Protein AF-A0A1J5FM71-F1 (afdb_monomer_lite)

pLDDT: mean 90.59, std 10.56, range [48.19, 98.44]

Foldseek 3Di:
DDDDDDDDDDCPVVVVVVVVVVQVVQADPVPSHGDPVNVVVVVVVVVVVCVVVVHDDDDDDDDDPPPVVVVVVD

Radius of gyration: 22.4 Å; chains: 1; bounding box: 46×23×73 Å

Structure (mmCIF, N/CA/C/O backbone):
data_AF-A0A1J5FM71-F1
#
_entry.id   AF-A0A1J5FM71-F1
#
loop_
_atom_site.group_PDB
_atom_site.id
_atom_site.type_symbol
_atom_site.label_atom_id
_atom_site.label_alt_id
_atom_site.label_comp_id
_atom_site.label_asym_id
_atom_site.label_entity_id
_atom_site.label_seq_id
_atom_site.pdbx_PDB_ins_code
_atom_site.Cartn_x
_atom_site.Cartn_y
_atom_site.Cartn_z
_atom_site.occupancy
_atom_site.B_iso_or_equiv
_atom_site.auth_seq_id
_atom_site.auth_comp_i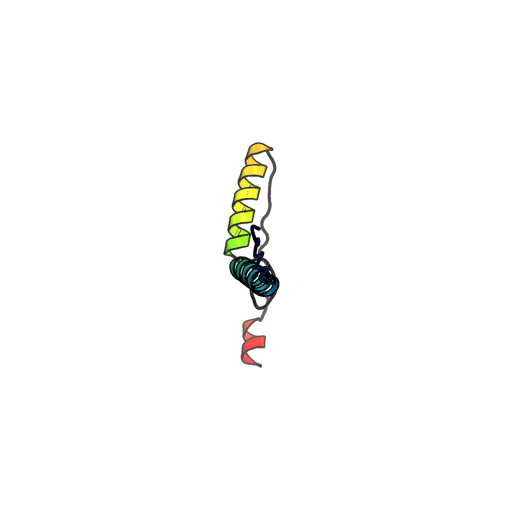d
_atom_site.auth_asym_id
_atom_site.auth_atom_id
_atom_site.pdbx_PDB_model_num
ATOM 1 N N . MET A 1 1 ? 21.603 15.112 52.226 1.00 48.19 1 MET A N 1
ATOM 2 C CA . MET A 1 1 ? 21.550 15.747 50.893 1.00 48.19 1 MET A CA 1
ATOM 3 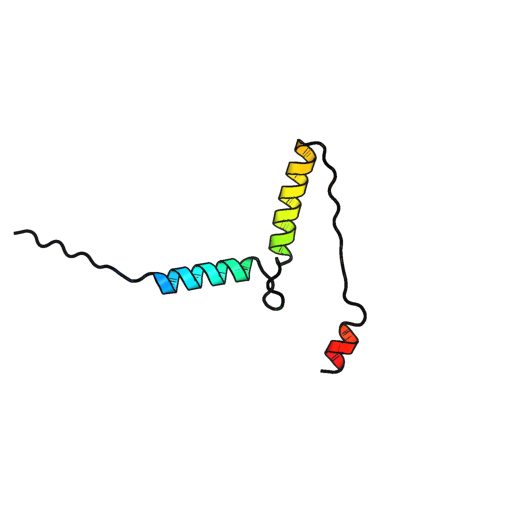C C . MET A 1 1 ? 21.321 14.628 49.900 1.00 48.19 1 MET A C 1
ATOM 5 O O . MET A 1 1 ? 22.187 13.774 49.800 1.00 48.19 1 MET A O 1
ATOM 9 N N . ASN A 1 2 ? 20.148 14.567 49.269 1.00 58.06 2 ASN A N 1
ATOM 10 C CA . ASN A 1 2 ? 19.881 13.551 48.252 1.00 58.06 2 ASN A CA 1
ATOM 11 C C . ASN A 1 2 ? 20.222 14.140 46.887 1.00 58.06 2 ASN A C 1
ATOM 13 O O . ASN A 1 2 ? 19.583 15.099 46.458 1.00 58.06 2 ASN A O 1
ATOM 17 N N . GLU A 1 3 ? 21.222 13.568 46.227 1.00 60.16 3 GLU A N 1
ATOM 18 C CA . GLU A 1 3 ? 21.501 13.834 44.822 1.00 60.16 3 GLU A CA 1
ATOM 19 C C . GLU A 1 3 ? 20.578 12.964 43.969 1.00 60.16 3 GLU A C 1
ATOM 21 O O . GLU A 1 3 ? 20.594 11.736 44.052 1.00 60.16 3 GLU A O 1
ATOM 26 N N . TYR A 1 4 ? 19.744 13.609 43.160 1.00 68.94 4 TYR A N 1
ATOM 27 C CA . TYR A 1 4 ? 19.010 12.941 42.097 1.00 68.94 4 TYR A CA 1
ATOM 28 C C . TYR A 1 4 ? 19.838 13.033 40.819 1.00 68.94 4 TYR A C 1
ATOM 30 O O . TYR A 1 4 ? 20.041 14.120 40.282 1.00 68.94 4 TYR A O 1
ATOM 38 N N . VAL A 1 5 ? 20.294 11.889 40.313 1.00 73.31 5 VAL A N 1
ATOM 39 C CA . VAL A 1 5 ? 20.861 11.787 38.967 1.00 73.31 5 VAL A CA 1
ATOM 40 C C . VAL A 1 5 ? 19.714 11.530 37.991 1.00 73.31 5 VAL A C 1
ATOM 42 O O . VAL A 1 5 ? 19.010 10.528 38.104 1.00 73.31 5 VAL A O 1
ATOM 45 N N . SER A 1 6 ? 19.521 12.431 37.027 1.00 69.25 6 SER A N 1
ATOM 46 C CA . SER A 1 6 ? 18.676 12.191 35.851 1.00 69.25 6 SER A CA 1
ATOM 47 C C . SER A 1 6 ? 19.565 11.959 34.639 1.00 69.25 6 SER A C 1
ATOM 49 O O . SER A 1 6 ? 20.366 12.820 34.279 1.00 69.25 6 SER A O 1
ATOM 51 N N . VAL A 1 7 ? 19.416 10.797 34.006 1.00 75.12 7 VAL A N 1
ATOM 52 C CA . VAL A 1 7 ? 20.064 10.479 32.731 1.00 75.12 7 VAL A CA 1
ATOM 53 C C . VAL A 1 7 ? 19.052 10.724 31.618 1.00 75.12 7 VAL A C 1
ATOM 55 O O . VAL A 1 7 ? 18.009 10.075 31.571 1.00 75.12 7 VAL A O 1
ATOM 58 N N . PHE A 1 8 ? 19.364 11.648 30.713 1.00 71.69 8 PHE A N 1
ATOM 59 C CA . PHE A 1 8 ? 18.632 11.826 29.463 1.00 71.69 8 PHE A CA 1
ATOM 60 C C . PHE A 1 8 ? 19.394 11.096 28.357 1.00 71.69 8 PHE A C 1
ATOM 62 O O . PHE A 1 8 ? 20.504 11.484 28.003 1.00 71.69 8 PHE A O 1
ATOM 69 N N . SER A 1 9 ? 18.815 10.022 27.825 1.00 77.94 9 SER A N 1
ATOM 70 C CA . SER A 1 9 ? 19.337 9.354 26.631 1.00 77.94 9 SER A CA 1
ATOM 71 C C . SER A 1 9 ? 18.581 9.857 25.409 1.00 77.94 9 SER A C 1
ATOM 73 O O . SER A 1 9 ? 17.350 9.800 25.380 1.00 77.94 9 SER A O 1
ATOM 75 N N . ASP A 1 10 ? 19.305 10.336 24.400 1.00 80.12 10 ASP A N 1
ATOM 76 C CA . ASP A 1 10 ? 18.704 10.688 23.118 1.00 80.12 10 ASP A CA 1
ATOM 77 C C . ASP A 1 10 ? 18.174 9.416 22.436 1.00 80.12 10 ASP A C 1
ATOM 79 O O . ASP A 1 10 ? 18.924 8.504 22.090 1.00 80.12 10 ASP A O 1
ATOM 83 N N . ILE A 1 11 ? 16.852 9.334 22.282 1.00 86.69 11 ILE A N 1
ATOM 84 C CA . ILE A 1 11 ? 16.164 8.207 21.638 1.00 86.69 11 ILE A CA 1
ATOM 85 C C . ILE A 1 11 ? 15.796 8.497 20.178 1.00 86.69 11 ILE A C 1
ATOM 87 O O . ILE A 1 11 ? 15.085 7.695 19.565 1.00 86.69 11 ILE A O 1
ATOM 91 N N . SER A 1 12 ? 16.229 9.633 19.625 1.00 90.19 12 SER A N 1
ATOM 92 C CA . SER A 1 12 ? 15.831 10.104 18.293 1.00 90.19 12 SER A CA 1
ATOM 93 C C . SER A 1 12 ? 16.200 9.104 17.205 1.00 90.19 12 SER A C 1
ATOM 95 O O . SER A 1 12 ? 15.363 8.769 16.365 1.00 90.19 12 SER A O 1
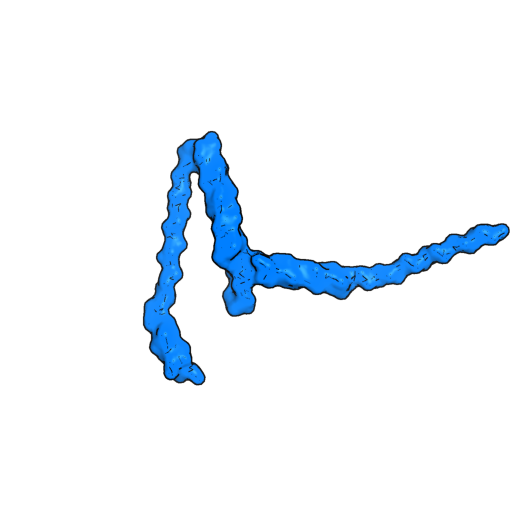ATOM 97 N N . GLU A 1 13 ? 17.415 8.557 17.257 1.00 89.75 13 GLU A N 1
ATOM 98 C CA . GLU A 1 13 ? 17.889 7.588 16.268 1.00 89.75 13 GLU A CA 1
ATOM 99 C C . GLU A 1 13 ? 17.068 6.296 16.303 1.00 89.75 13 GLU A C 1
ATOM 101 O O . GLU A 1 13 ? 16.539 5.864 15.276 1.00 89.75 13 GLU A O 1
ATOM 106 N N . ARG A 1 14 ? 16.859 5.733 17.500 1.00 90.81 14 ARG A N 1
ATOM 107 C CA . ARG A 1 14 ? 16.019 4.545 17.691 1.00 90.81 14 ARG A CA 1
ATOM 108 C C . ARG A 1 14 ? 14.606 4.776 17.162 1.00 90.81 14 ARG A C 1
ATOM 110 O O . ARG A 1 14 ? 14.070 3.945 16.434 1.00 90.81 14 ARG A O 1
ATOM 117 N N . LYS A 1 15 ? 14.007 5.927 17.483 1.00 92.31 15 LYS A N 1
ATOM 118 C CA . LYS A 1 15 ? 12.668 6.292 17.002 1.00 92.31 15 LYS A CA 1
ATOM 119 C C . LYS A 1 15 ? 12.615 6.423 15.483 1.00 92.31 15 LYS A C 1
ATOM 121 O O . LYS A 1 15 ? 11.609 6.050 14.882 1.00 92.31 15 LYS A O 1
ATOM 126 N N . ASN A 1 16 ? 13.670 6.932 14.854 1.00 93.88 16 ASN A N 1
ATOM 127 C CA . ASN A 1 16 ? 13.740 7.035 13.402 1.00 93.88 16 ASN A CA 1
ATOM 128 C C . ASN A 1 16 ? 13.860 5.656 12.734 1.00 93.88 16 ASN A C 1
ATOM 130 O O . ASN A 1 16 ? 13.174 5.377 11.751 1.00 93.88 16 ASN A O 1
ATOM 134 N N . GLN A 1 17 ? 14.671 4.765 13.307 1.00 92.94 17 GLN A N 1
ATOM 135 C CA . GLN A 1 17 ? 14.801 3.383 12.843 1.00 92.94 17 GLN A CA 1
ATOM 136 C C . GLN A 1 17 ? 13.483 2.610 12.990 1.00 92.94 17 GLN A C 1
ATOM 138 O O . GLN A 1 17 ? 13.053 1.966 12.035 1.00 92.94 17 GLN A O 1
ATOM 143 N N . GLU A 1 18 ? 12.792 2.740 14.129 1.00 93.81 18 GLU A N 1
ATOM 144 C CA . GLU A 1 18 ? 11.455 2.164 14.354 1.00 93.81 18 GLU A CA 1
ATOM 145 C C . GLU A 1 18 ? 10.460 2.627 13.275 1.00 93.81 18 GLU A C 1
ATOM 147 O O . GLU A 1 18 ? 9.761 1.807 12.678 1.00 93.81 18 GLU A O 1
ATOM 152 N N . LYS A 1 19 ? 10.428 3.932 12.966 1.00 93.19 19 LYS A N 1
ATOM 153 C CA . LYS A 1 19 ? 9.564 4.485 11.907 1.00 93.19 19 LYS A CA 1
ATOM 154 C C . LYS A 1 19 ? 9.914 3.931 10.530 1.00 93.19 19 LYS A C 1
ATOM 156 O O . LYS A 1 19 ? 9.013 3.582 9.770 1.00 93.19 19 LYS A O 1
ATOM 161 N N . LYS A 1 20 ? 11.206 3.831 10.208 1.00 92.25 20 LYS A N 1
ATOM 162 C CA . LYS A 1 20 ? 11.669 3.281 8.929 1.00 92.25 20 LYS A CA 1
ATOM 163 C C . LYS A 1 20 ? 11.279 1.811 8.785 1.00 92.25 20 LYS A C 1
ATOM 165 O O . LYS A 1 20 ? 10.771 1.424 7.739 1.00 92.25 20 LYS A O 1
ATOM 170 N N . LEU A 1 21 ? 11.456 1.013 9.837 1.00 92.62 21 LEU A N 1
ATOM 171 C CA . LEU A 1 21 ? 11.038 -0.391 9.863 1.00 92.62 21 LEU A CA 1
ATOM 172 C C . LEU A 1 21 ? 9.523 -0.532 9.688 1.00 92.62 21 LEU A C 1
ATOM 174 O O . LEU A 1 21 ? 9.077 -1.337 8.874 1.00 92.62 21 LEU A O 1
ATOM 178 N N . ALA A 1 22 ? 8.734 0.287 10.386 1.00 91.62 22 ALA A N 1
ATOM 179 C CA . ALA A 1 22 ? 7.282 0.298 10.230 1.00 91.62 22 ALA A CA 1
ATOM 180 C C . ALA A 1 22 ? 6.854 0.664 8.796 1.00 91.62 22 ALA A C 1
ATOM 182 O O . ALA A 1 22 ? 5.926 0.065 8.246 1.00 91.62 22 ALA A O 1
ATOM 183 N N . HIS A 1 23 ? 7.551 1.614 8.168 1.00 91.06 23 HIS A N 1
ATOM 184 C CA . HIS A 1 23 ? 7.305 1.980 6.777 1.00 91.06 23 HIS A CA 1
ATOM 185 C C . HIS A 1 23 ? 7.627 0.820 5.827 1.00 91.06 23 HIS A C 1
ATOM 187 O O . HIS A 1 23 ? 6.770 0.441 5.036 1.00 91.06 23 HIS A O 1
ATOM 193 N N . LEU A 1 24 ? 8.795 0.185 5.967 1.00 92.31 24 LEU A N 1
ATOM 194 C CA . LEU A 1 24 ? 9.204 -0.965 5.148 1.00 92.31 24 LEU A CA 1
ATOM 195 C C . LEU A 1 24 ? 8.285 -2.186 5.314 1.00 92.31 24 LEU A C 1
ATOM 197 O O . LEU A 1 24 ? 8.090 -2.944 4.370 1.00 92.31 24 LEU A O 1
ATOM 201 N N . ALA A 1 25 ? 7.676 -2.369 6.489 1.00 92.69 25 ALA A N 1
ATOM 202 C CA . ALA A 1 25 ? 6.694 -3.430 6.710 1.00 92.69 25 ALA A CA 1
ATOM 203 C C . ALA A 1 25 ? 5.384 -3.208 5.928 1.00 92.69 25 ALA A C 1
ATOM 205 O O . ALA A 1 25 ? 4.660 -4.161 5.644 1.00 92.69 25 ALA A O 1
ATOM 206 N N . THR A 1 26 ? 5.069 -1.961 5.565 1.00 94.50 26 THR A N 1
ATOM 207 C CA . THR A 1 26 ? 3.772 -1.568 4.984 1.00 94.50 26 THR A CA 1
ATOM 208 C C . THR A 1 26 ? 3.862 -0.984 3.573 1.00 94.50 26 THR A C 1
ATOM 210 O O . THR A 1 26 ? 2.833 -0.850 2.909 1.00 94.50 26 THR A O 1
ATOM 213 N N . HIS A 1 27 ? 5.064 -0.679 3.084 1.00 97.12 27 HIS A N 1
ATOM 214 C CA . HIS A 1 27 ? 5.299 -0.046 1.788 1.00 97.12 27 HIS A CA 1
ATOM 215 C C . HIS A 1 27 ? 6.308 -0.838 0.956 1.00 97.12 27 HIS A C 1
ATOM 217 O O . HIS A 1 27 ? 7.201 -1.498 1.484 1.00 97.12 27 HIS A O 1
ATOM 223 N N . ASP A 1 28 ? 6.124 -0.799 -0.358 1.00 96.00 28 ASP A N 1
ATOM 224 C CA . ASP A 1 28 ? 7.059 -1.324 -1.341 1.00 96.00 28 ASP A CA 1
ATOM 225 C C . ASP A 1 28 ? 8.299 -0.422 -1.412 1.00 96.00 28 ASP A C 1
ATOM 227 O O . ASP A 1 28 ? 8.185 0.802 -1.483 1.00 96.00 28 ASP A O 1
ATOM 231 N N . SER A 1 29 ? 9.494 -1.010 -1.379 1.00 92.50 29 SER A N 1
ATOM 232 C CA . SER A 1 29 ? 10.744 -0.247 -1.294 1.00 92.50 29 SER A CA 1
ATOM 233 C C . SER A 1 29 ? 11.118 0.464 -2.593 1.00 92.50 29 SER A C 1
ATOM 235 O O . SER A 1 29 ? 11.855 1.447 -2.541 1.00 92.50 29 SER A O 1
ATOM 237 N N . LEU A 1 30 ? 10.627 -0.014 -3.741 1.00 93.69 30 LEU A N 1
ATOM 238 C CA . LEU A 1 30 ? 10.920 0.575 -5.046 1.00 93.69 30 LEU A CA 1
ATOM 239 C C . LEU A 1 30 ? 10.050 1.810 -5.311 1.00 93.69 30 LEU A C 1
ATOM 241 O O . LEU A 1 30 ? 10.538 2.818 -5.815 1.00 93.69 30 LEU A O 1
ATOM 245 N N . THR A 1 31 ? 8.766 1.741 -4.960 1.00 94.44 31 THR A N 1
ATOM 246 C CA . THR A 1 31 ? 7.770 2.775 -5.293 1.00 94.44 31 THR A CA 1
ATOM 247 C C . THR A 1 31 ? 7.338 3.632 -4.106 1.00 94.44 31 THR A C 1
ATOM 249 O O . THR A 1 31 ? 6.713 4.672 -4.301 1.00 94.44 31 THR A O 1
ATOM 252 N N . SER A 1 32 ? 7.640 3.211 -2.873 1.00 94.12 32 SER A N 1
ATOM 253 C CA . SER A 1 32 ? 7.100 3.787 -1.629 1.00 94.12 32 SER A CA 1
ATOM 254 C C . SER A 1 32 ? 5.565 3.763 -1.534 1.00 94.12 32 SER A C 1
ATOM 256 O O . SER A 1 32 ? 4.992 4.425 -0.668 1.00 94.12 32 SER A O 1
ATOM 258 N N . LEU A 1 33 ? 4.875 3.006 -2.398 1.00 95.81 33 LEU A N 1
ATOM 259 C CA . LEU A 1 33 ? 3.430 2.782 -2.317 1.00 95.81 33 LEU A CA 1
ATOM 260 C C . LEU A 1 33 ? 3.105 1.694 -1.285 1.00 95.81 33 LEU A C 1
ATOM 262 O O . LEU A 1 33 ? 3.970 0.876 -0.972 1.00 95.81 33 LEU A O 1
ATOM 266 N N . PRO A 1 34 ? 1.863 1.626 -0.763 1.00 96.19 34 PRO A N 1
ATOM 267 C CA . PRO A 1 34 ? 1.419 0.510 0.064 1.00 96.19 34 PRO A CA 1
ATOM 268 C C . PRO A 1 34 ? 1.724 -0.839 -0.585 1.00 96.19 34 PRO A C 1
ATOM 270 O O . PRO A 1 34 ? 1.334 -1.096 -1.724 1.00 96.19 34 PRO A O 1
ATOM 273 N N . ASN A 1 35 ? 2.387 -1.721 0.156 1.00 96.38 35 ASN A N 1
ATOM 274 C CA . ASN A 1 35 ? 2.645 -3.069 -0.325 1.00 96.38 35 ASN A CA 1
ATOM 275 C C . ASN A 1 35 ? 1.351 -3.907 -0.330 1.00 96.38 35 ASN A C 1
ATOM 277 O O . ASN A 1 35 ? 0.305 -3.511 0.195 1.00 96.38 35 ASN A O 1
ATOM 281 N N . ARG A 1 36 ? 1.422 -5.114 -0.902 1.00 96.06 36 ARG A N 1
ATOM 282 C CA . ARG A 1 36 ? 0.265 -6.020 -1.007 1.00 96.06 36 ARG A CA 1
ATOM 283 C C . ARG A 1 36 ? -0.360 -6.358 0.352 1.00 96.06 36 ARG A C 1
ATOM 285 O O . ARG A 1 36 ? -1.579 -6.491 0.430 1.00 96.06 36 ARG A O 1
ATOM 292 N N . MET A 1 37 ? 0.445 -6.499 1.406 1.00 95.44 37 MET A N 1
ATOM 293 C CA . MET A 1 37 ? -0.056 -6.786 2.754 1.00 95.44 37 MET A CA 1
ATOM 294 C C . MET A 1 37 ? -0.898 -5.617 3.272 1.00 95.44 37 MET A C 1
ATOM 296 O O . MET A 1 37 ? -2.069 -5.797 3.599 1.00 95.44 37 MET A O 1
ATOM 300 N N . HIS A 1 38 ? -0.345 -4.404 3.239 1.00 96.69 38 HIS A N 1
ATOM 301 C CA . HIS A 1 38 ? -1.035 -3.204 3.696 1.00 96.69 38 HIS A CA 1
ATOM 302 C C . HIS A 1 38 ? -2.274 -2.879 2.845 1.00 96.69 38 HIS A C 1
ATOM 304 O O . HIS A 1 38 ? -3.313 -2.480 3.377 1.00 96.69 38 HIS A O 1
ATOM 310 N N . PHE A 1 39 ? -2.210 -3.103 1.528 1.00 97.44 39 PHE A N 1
ATOM 311 C CA . PHE A 1 39 ? -3.376 -3.011 0.647 1.00 97.44 39 PHE A CA 1
ATOM 312 C C . PHE A 1 39 ? -4.492 -3.972 1.079 1.00 97.44 39 PHE A C 1
ATOM 314 O O . PHE A 1 39 ? -5.638 -3.547 1.220 1.00 97.44 39 PHE A O 1
ATOM 321 N N . ASN A 1 40 ? -4.168 -5.245 1.331 1.00 97.12 40 ASN A N 1
ATOM 322 C CA . ASN A 1 40 ? -5.150 -6.242 1.752 1.00 97.12 40 ASN A CA 1
ATOM 323 C C . ASN A 1 40 ? -5.791 -5.875 3.093 1.00 97.12 40 ASN A C 1
ATOM 325 O O . ASN A 1 40 ? -7.009 -5.988 3.226 1.00 97.12 40 ASN A O 1
ATOM 329 N N . ASP A 1 41 ? -5.012 -5.401 4.064 1.00 97.44 41 ASP A N 1
ATOM 330 C CA . ASP A 1 41 ? -5.543 -4.959 5.358 1.00 97.44 41 ASP A CA 1
ATOM 331 C C . ASP A 1 41 ? -6.530 -3.797 5.191 1.00 97.44 41 ASP A C 1
ATOM 333 O O . ASP A 1 41 ? -7.608 -3.779 5.796 1.00 97.44 41 ASP A O 1
ATOM 337 N N . ASN A 1 42 ? -6.198 -2.835 4.327 1.00 97.12 42 ASN A N 1
ATOM 338 C CA . ASN A 1 42 ? -7.076 -1.707 4.025 1.00 97.12 42 ASN A CA 1
ATOM 339 C C . ASN A 1 42 ? -8.328 -2.138 3.255 1.00 97.12 42 ASN A C 1
ATOM 341 O O . ASN A 1 42 ? -9.421 -1.660 3.563 1.00 97.12 42 ASN A O 1
ATOM 345 N N . LEU A 1 43 ? -8.206 -3.085 2.323 1.00 98.00 43 LEU A N 1
ATOM 346 C CA . LEU A 1 43 ? -9.342 -3.649 1.599 1.00 98.00 43 LEU A CA 1
ATOM 347 C C . LEU A 1 43 ? -10.304 -4.377 2.548 1.00 98.00 43 LEU A C 1
ATOM 349 O O . LEU A 1 43 ? -11.513 -4.163 2.468 1.00 98.00 43 LEU A O 1
ATOM 353 N N . HIS A 1 44 ? -9.792 -5.169 3.496 1.00 98.19 44 HIS A N 1
ATOM 354 C CA . HIS A 1 44 ? -10.626 -5.817 4.512 1.00 98.19 44 HIS A CA 1
ATOM 355 C C . HIS A 1 44 ? -11.408 -4.785 5.328 1.00 98.19 44 HIS A C 1
ATOM 357 O O . HIS A 1 44 ? -12.623 -4.921 5.481 1.00 98.19 44 HIS A O 1
ATOM 363 N N . LYS A 1 45 ? -10.748 -3.717 5.797 1.00 98.06 45 LYS A N 1
ATOM 364 C CA . LYS A 1 45 ? -11.414 -2.618 6.520 1.00 98.06 45 LYS A CA 1
ATOM 365 C C . LYS A 1 45 ? -12.483 -1.942 5.657 1.00 98.06 45 LYS A C 1
ATOM 367 O O . LYS A 1 45 ? -13.604 -1.746 6.127 1.00 98.06 45 LYS A O 1
ATOM 372 N N . ALA A 1 46 ? -12.167 -1.637 4.398 1.00 98.06 46 ALA A N 1
ATOM 373 C CA . ALA A 1 46 ? -13.097 -1.014 3.460 1.00 98.06 46 ALA A CA 1
ATOM 374 C C . ALA A 1 46 ? -14.342 -1.882 3.222 1.00 98.06 46 ALA A C 1
ATOM 376 O O . ALA A 1 46 ? -15.457 -1.365 3.256 1.00 98.06 46 ALA A O 1
ATOM 377 N N . ILE A 1 47 ? -14.177 -3.202 3.075 1.00 98.38 47 ILE A N 1
ATOM 378 C CA . ILE A 1 47 ? -15.290 -4.154 2.945 1.00 98.38 47 ILE A CA 1
ATOM 379 C C . ILE A 1 47 ? -16.190 -4.121 4.185 1.00 98.38 47 ILE A C 1
ATOM 381 O O . ILE A 1 47 ? -17.412 -4.080 4.044 1.00 98.38 47 ILE A O 1
ATOM 385 N N . GLN A 1 48 ? -15.624 -4.120 5.397 1.00 98.44 48 GLN A N 1
ATOM 386 C CA . GLN A 1 48 ? -16.432 -4.080 6.624 1.00 98.44 48 GLN A CA 1
ATOM 387 C C . GLN A 1 48 ? -17.229 -2.775 6.746 1.00 98.44 48 GLN A C 1
ATOM 389 O O . GLN A 1 48 ? -18.408 -2.796 7.102 1.00 98.44 48 GLN A O 1
ATOM 394 N N . ILE A 1 49 ? -16.612 -1.642 6.403 1.00 98.25 49 ILE A N 1
ATOM 395 C CA . ILE A 1 49 ? -17.282 -0.334 6.388 1.00 98.25 49 ILE A CA 1
ATOM 396 C C . ILE A 1 49 ? -18.404 -0.319 5.344 1.00 98.25 49 ILE A C 1
ATOM 398 O O . ILE A 1 49 ? -19.515 0.117 5.643 1.00 98.25 49 ILE A O 1
ATOM 402 N N . ALA A 1 50 ? -18.133 -0.829 4.142 1.00 98.44 50 ALA A N 1
ATOM 403 C CA . ALA A 1 50 ? -19.103 -0.879 3.058 1.00 98.44 50 ALA A CA 1
ATOM 404 C C . ALA A 1 50 ? -20.318 -1.746 3.414 1.00 98.44 50 ALA A C 1
ATOM 406 O O . ALA A 1 50 ? -21.449 -1.306 3.222 1.00 98.44 50 ALA A O 1
ATOM 407 N N . LYS A 1 51 ? -20.094 -2.920 4.024 1.00 98.00 51 LYS A N 1
ATOM 408 C CA . 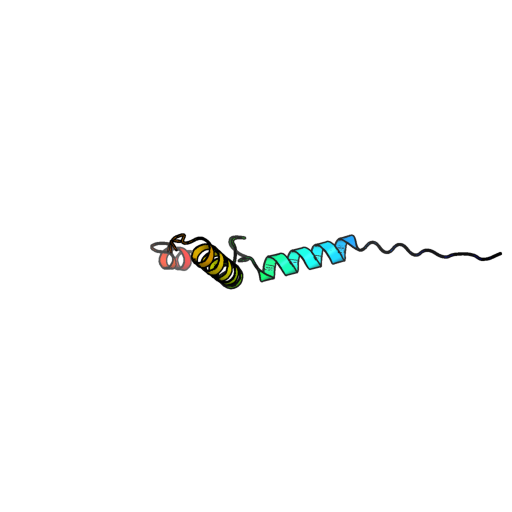LYS A 1 51 ? -21.168 -3.791 4.531 1.00 98.00 51 LYS A CA 1
ATOM 409 C C . LYS A 1 51 ? -22.047 -3.07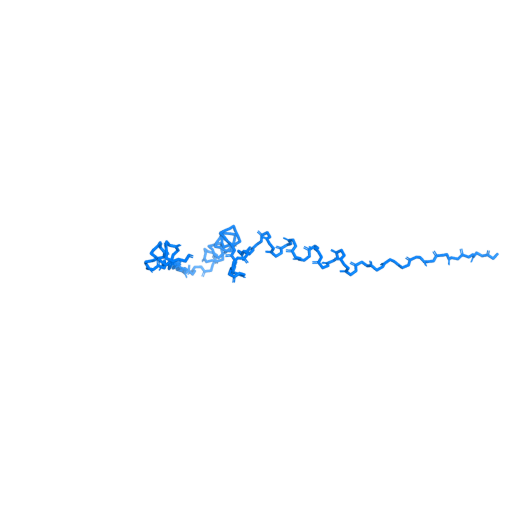9 5.555 1.00 98.00 51 LYS A C 1
ATOM 411 O O . LYS A 1 51 ? -23.266 -3.151 5.456 1.00 98.00 51 LYS A O 1
ATOM 416 N N . ARG A 1 52 ? -21.440 -2.378 6.519 1.00 98.25 52 ARG A N 1
ATOM 417 C CA . ARG A 1 52 ? -22.180 -1.671 7.577 1.00 98.25 52 ARG A CA 1
ATOM 418 C C . ARG A 1 52 ? -23.016 -0.510 7.039 1.00 98.25 52 ARG A C 1
ATOM 420 O O . ARG A 1 52 ? -24.107 -0.273 7.539 1.00 98.25 52 ARG A O 1
ATOM 427 N N . ASN A 1 53 ? -22.507 0.198 6.035 1.00 98.31 53 ASN A N 1
ATOM 428 C CA . ASN 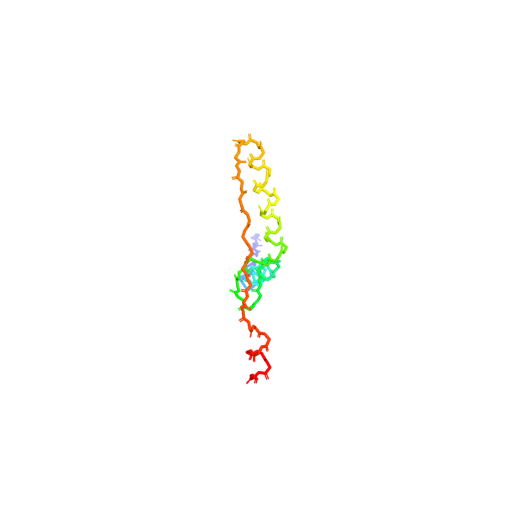A 1 53 ? -23.132 1.412 5.508 1.00 98.31 53 ASN A CA 1
ATOM 429 C C . ASN A 1 53 ? -23.936 1.178 4.215 1.00 98.31 53 ASN A C 1
ATOM 431 O O . ASN A 1 53 ? -24.407 2.137 3.614 1.00 98.31 53 ASN A O 1
ATOM 435 N N . ASN A 1 54 ? -24.078 -0.077 3.772 1.00 97.31 54 ASN A N 1
ATOM 436 C CA . ASN A 1 54 ? -24.692 -0.446 2.493 1.00 97.31 54 ASN A CA 1
ATOM 437 C C . ASN A 1 54 ? -24.070 0.282 1.279 1.00 97.31 54 ASN A C 1
ATOM 439 O O . ASN A 1 54 ? -24.761 0.706 0.352 1.00 97.31 54 ASN A O 1
ATOM 443 N N . TYR A 1 55 ? -22.745 0.445 1.292 1.00 97.88 55 TYR A N 1
ATOM 444 C CA . TYR A 1 55 ? -21.989 1.017 0.178 1.00 97.88 55 TYR A CA 1
ATOM 445 C C . TYR A 1 55 ? -21.431 -0.073 -0.733 1.00 97.88 55 TYR A C 1
ATOM 447 O O . TYR A 1 55 ? -21.226 -1.218 -0.330 1.00 97.88 55 TYR A O 1
ATOM 455 N N . LYS A 1 56 ? -21.130 0.316 -1.972 1.00 97.31 56 LYS A N 1
ATOM 456 C CA . LYS A 1 56 ? -20.358 -0.498 -2.910 1.00 97.31 56 LYS A CA 1
ATOM 457 C C . LYS A 1 56 ? -18.939 0.043 -2.989 1.00 97.31 56 LYS A C 1
ATOM 459 O O . LYS A 1 56 ? -18.729 1.251 -2.934 1.00 97.31 56 LYS A O 1
ATOM 464 N N . ILE A 1 57 ? -17.982 -0.860 -3.139 1.00 97.62 57 ILE A N 1
ATOM 465 C CA . ILE A 1 57 ? -16.584 -0.527 -3.409 1.00 97.62 57 ILE A CA 1
ATOM 466 C C . ILE A 1 57 ? -16.179 -1.148 -4.743 1.00 97.62 57 ILE A C 1
ATOM 468 O O . ILE A 1 57 ? -16.755 -2.154 -5.159 1.00 97.62 57 ILE A O 1
ATOM 472 N N . ALA A 1 58 ? -15.183 -0.559 -5.392 1.00 97.44 58 ALA A N 1
ATOM 473 C CA . ALA A 1 58 ? -14.555 -1.099 -6.589 1.00 97.44 58 ALA A CA 1
ATOM 474 C C . ALA A 1 58 ? -13.055 -1.273 -6.334 1.00 97.44 58 ALA A C 1
ATOM 476 O O . ALA A 1 58 ? -12.455 -0.499 -5.587 1.00 97.44 58 ALA A O 1
ATOM 477 N N . VAL A 1 59 ? -12.461 -2.286 -6.960 1.00 97.06 59 VAL A N 1
ATOM 478 C CA . VAL A 1 59 ? -11.016 -2.531 -6.938 1.00 97.06 59 VAL A CA 1
ATOM 479 C C . VAL A 1 59 ? -10.523 -2.504 -8.376 1.00 97.06 59 VAL A C 1
ATOM 481 O O . VAL A 1 59 ? -11.098 -3.173 -9.233 1.00 97.06 59 VAL A O 1
ATOM 484 N N . LEU A 1 60 ? -9.468 -1.733 -8.631 1.00 97.06 60 LEU A N 1
ATOM 485 C CA . LEU A 1 60 ? -8.820 -1.641 -9.932 1.00 97.06 60 LEU A CA 1
ATOM 486 C C . LEU A 1 60 ? -7.433 -2.274 -9.855 1.00 97.06 60 LEU A C 1
ATOM 488 O O . LEU A 1 60 ? -6.674 -1.997 -8.928 1.00 97.06 60 LEU A O 1
ATOM 492 N N . PHE A 1 61 ? -7.108 -3.085 -10.856 1.00 94.94 61 PHE A N 1
ATOM 493 C CA . PHE A 1 61 ? -5.760 -3.584 -11.087 1.00 94.94 61 PHE A CA 1
ATOM 494 C C . PHE A 1 61 ? -5.213 -2.924 -12.348 1.00 94.94 61 PHE A C 1
ATOM 496 O O . PHE A 1 61 ? -5.889 -2.882 -13.375 1.00 94.94 61 PHE A O 1
ATOM 503 N N . LEU A 1 62 ? -4.003 -2.390 -12.241 1.00 94.06 62 LEU A N 1
ATOM 504 C CA . LEU A 1 62 ? -3.259 -1.787 -13.336 1.00 94.06 62 LEU A CA 1
ATOM 505 C C . LEU A 1 62 ? -1.981 -2.598 -13.500 1.00 94.06 62 LEU A C 1
ATOM 507 O O . LEU A 1 62 ? -1.301 -2.863 -12.509 1.00 94.06 62 LEU A O 1
ATOM 511 N N . ASP A 1 63 ? -1.680 -2.986 -14.731 1.00 93.19 63 ASP A N 1
ATOM 512 C CA . ASP A 1 63 ? -0.446 -3.683 -15.071 1.00 93.19 63 ASP A CA 1
ATOM 513 C C . ASP A 1 63 ? 0.349 -2.862 -16.087 1.00 93.19 63 ASP A C 1
ATOM 515 O O . ASP A 1 63 ? -0.220 -2.125 -16.900 1.00 93.19 63 ASP A O 1
ATOM 519 N N . LEU A 1 64 ? 1.674 -2.954 -16.008 1.00 93.88 64 LEU A N 1
ATOM 520 C CA . LEU A 1 64 ? 2.563 -2.230 -16.906 1.00 93.88 64 LEU A CA 1
ATOM 521 C C . LEU A 1 64 ? 2.783 -3.051 -18.176 1.00 93.88 64 LEU A C 1
ATOM 523 O O . LEU A 1 64 ? 3.461 -4.079 -18.176 1.00 93.88 64 LEU A O 1
ATOM 527 N N . ASN A 1 65 ? 2.256 -2.552 -19.292 1.00 91.94 65 ASN A N 1
ATOM 528 C CA . ASN A 1 65 ? 2.497 -3.160 -20.596 1.00 91.94 65 ASN A CA 1
ATOM 529 C C . ASN A 1 65 ? 3.999 -3.189 -20.914 1.00 91.94 65 ASN A C 1
ATOM 531 O O . ASN A 1 65 ? 4.702 -2.200 -20.716 1.00 91.94 65 ASN A O 1
ATOM 535 N N . ARG A 1 66 ? 4.472 -4.312 -21.472 1.00 90.38 66 ARG A N 1
ATOM 536 C CA . ARG A 1 66 ? 5.866 -4.512 -21.924 1.00 90.38 66 ARG A CA 1
ATOM 537 C C . ARG A 1 66 ? 6.919 -4.364 -20.815 1.00 90.38 66 ARG A C 1
ATOM 539 O O . ARG A 1 66 ? 8.090 -4.153 -21.112 1.00 90.38 66 ARG A O 1
ATOM 546 N N . PHE A 1 67 ? 6.537 -4.534 -19.547 1.00 92.00 67 PHE A N 1
ATOM 547 C CA . PHE A 1 67 ? 7.454 -4.425 -18.405 1.00 92.00 67 PHE A CA 1
ATOM 548 C C . PHE A 1 67 ? 8.701 -5.315 -18.539 1.00 92.00 67 PHE A C 1
ATOM 550 O O . PHE A 1 67 ? 9.810 -4.888 -18.232 1.00 92.00 67 PHE A O 1
ATOM 557 N N . LYS A 1 68 ? 8.537 -6.534 -19.068 1.00 89.31 68 LYS A N 1
ATOM 558 C CA . LYS A 1 68 ? 9.652 -7.455 -19.309 1.00 89.31 68 LYS A CA 1
ATOM 559 C C . LYS A 1 68 ? 10.646 -6.935 -20.353 1.00 89.31 68 LYS A C 1
ATOM 561 O O . LYS A 1 68 ? 11.840 -7.013 -20.117 1.00 89.31 68 LYS A O 1
ATOM 566 N N . GLU A 1 69 ? 10.168 -6.366 -21.461 1.00 93.38 69 GLU A N 1
ATOM 567 C CA . GLU A 1 69 ? 11.046 -5.829 -22.515 1.00 93.38 69 GLU A CA 1
ATOM 568 C C . GLU A 1 69 ? 11.928 -4.687 -21.989 1.00 93.38 69 GLU A C 1
ATOM 570 O O . GLU A 1 69 ? 13.103 -4.604 -22.332 1.00 93.38 69 GLU A O 1
ATOM 575 N N . VAL A 1 70 ? 11.382 -3.826 -21.124 1.00 91.75 70 VAL A N 1
ATOM 576 C CA . VAL A 1 70 ? 12.153 -2.747 -20.487 1.00 91.75 70 VAL A CA 1
ATOM 577 C C . VAL A 1 70 ? 13.231 -3.313 -19.559 1.00 91.75 70 VAL A C 1
ATOM 579 O O . VAL A 1 70 ? 14.372 -2.871 -19.626 1.00 91.75 70 VAL A O 1
ATOM 582 N N . ASN A 1 71 ? 12.903 -4.315 -18.738 1.00 88.50 71 ASN A N 1
ATOM 583 C CA . ASN A 1 71 ? 13.883 -4.930 -17.836 1.00 88.50 71 ASN A CA 1
ATOM 584 C C . ASN A 1 71 ? 14.947 -5.762 -18.566 1.00 88.50 71 ASN A C 1
ATOM 586 O O . ASN A 1 71 ? 16.065 -5.847 -18.081 1.00 88.50 71 ASN A O 1
ATOM 590 N N . ASP A 1 72 ? 14.616 -6.370 -19.707 1.00 91.56 72 ASP A N 1
ATOM 591 C CA . ASP A 1 72 ? 15.557 -7.184 -20.489 1.00 91.56 72 ASP A CA 1
ATOM 592 C C . ASP A 1 72 ? 16.509 -6.315 -21.352 1.00 91.56 72 ASP A C 1
ATOM 594 O O . ASP A 1 72 ? 17.460 -6.836 -21.932 1.00 91.56 72 ASP A O 1
ATOM 598 N N . THR A 1 73 ? 16.258 -5.000 -21.464 1.00 86.56 73 THR A N 1
ATOM 599 C CA . THR A 1 73 ? 17.065 -4.041 -22.255 1.00 86.56 73 THR A CA 1
ATOM 600 C C . THR A 1 73 ? 17.906 -3.072 -21.414 1.00 86.56 73 THR A C 1
ATOM 602 O O . THR A 1 73 ? 18.646 -2.268 -21.988 1.00 86.56 73 THR A O 1
ATOM 605 N N . MET A 1 74 ? 17.814 -3.154 -20.084 1.00 62.84 74 MET A N 1
ATOM 606 C CA . MET A 1 74 ? 18.639 -2.421 -19.112 1.00 62.84 74 MET A CA 1
ATOM 607 C C . MET A 1 74 ? 19.685 -3.340 -18.486 1.00 62.84 74 MET A C 1
ATOM 609 O O . MET A 1 74 ? 20.829 -2.866 -18.311 1.00 62.84 74 MET A O 1
#

Sequence (74 aa):
MNEYVSVFSDISERKNQEKKLAHLATHDSLTSLPNRMHFNDNLHKAIQIAKRNNYKIAVLFLDLNRFKEVNDTM

Secondary structure (DSSP, 8-state):
-----------HHHHHHHHHHHHHHHB-TTT-SBPHHHHHHHHHHHHHHHHHHT----------TTHHHHHH--